Protein AF-A0A1I4MS71-F1 (afdb_monomer)

Mean predicted aligned error: 18.49 Å

Foldseek 3Di:
DVVVVVVVVVVCVVCVVVDCDPVNVVVVVVVVVVVVVVVVVVVCVVVVVVVVVVVVVVPPPPPPDPDDPDDDPPDDDDDDDDDDDDDDDDDD

Sequence (92 aa):
MDDRLIALEAHFNAILPTLATKADVEALRAEIHKWMLGTIVGMFIGFAGLMLAMQNMARQPAVAQPPAPGPAQQTRQLEAPPPSIIVNLPPK

Structure (mmCIF, N/CA/C/O backb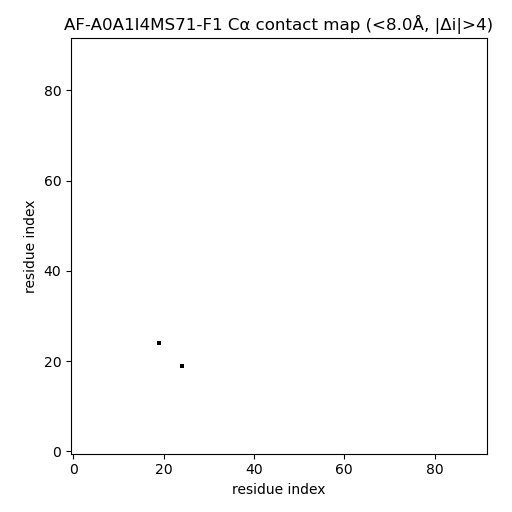one):
data_AF-A0A1I4MS71-F1
#
_entry.id   AF-A0A1I4MS71-F1
#
loop_
_atom_site.group_PDB
_atom_site.id
_atom_site.type_symbol
_atom_site.label_atom_id
_atom_site.label_alt_id
_atom_site.label_comp_id
_atom_site.label_asym_id
_atom_site.label_entity_id
_atom_site.label_seq_id
_atom_site.pdbx_PDB_ins_code
_atom_site.Cartn_x
_atom_site.Cartn_y
_atom_site.Cartn_z
_atom_site.occupancy
_atom_site.B_iso_or_equiv
_atom_site.auth_seq_id
_atom_site.auth_comp_id
_atom_site.auth_asym_id
_atom_site.auth_atom_id
_atom_site.pdbx_PDB_model_num
ATOM 1 N N . MET A 1 1 ? 33.963 9.710 -35.487 1.00 66.50 1 MET A N 1
ATOM 2 C CA . MET A 1 1 ? 32.757 10.240 -34.802 1.00 66.50 1 MET A CA 1
ATOM 3 C C . MET A 1 1 ? 31.916 9.103 -34.240 1.00 66.50 1 MET A C 1
ATOM 5 O O . MET A 1 1 ? 31.297 9.275 -33.198 1.00 66.50 1 MET A O 1
ATOM 9 N N . ASP A 1 2 ? 31.967 7.940 -34.878 1.00 87.25 2 ASP A N 1
ATOM 10 C CA . ASP A 1 2 ? 31.198 6.738 -34.549 1.00 87.25 2 ASP A CA 1
ATOM 11 C C . ASP A 1 2 ? 31.540 6.149 -33.174 1.00 87.25 2 ASP A C 1
ATOM 13 O O . ASP A 1 2 ? 30.634 5.815 -32.421 1.00 87.25 2 ASP A O 1
ATOM 17 N N . ASP A 1 3 ? 32.812 6.158 -32.762 1.00 88.62 3 ASP A N 1
ATOM 18 C CA . ASP A 1 3 ? 33.219 5.660 -31.433 1.00 88.62 3 ASP A CA 1
ATOM 19 C C . ASP A 1 3 ? 32.533 6.395 -30.274 1.00 88.62 3 ASP A C 1
ATOM 21 O O . ASP A 1 3 ? 32.195 5.803 -29.249 1.00 88.62 3 ASP A O 1
ATOM 25 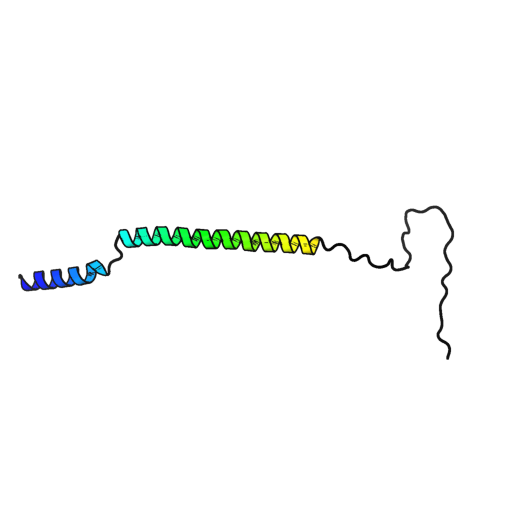N N . ARG A 1 4 ? 32.286 7.702 -30.437 1.00 87.25 4 ARG A N 1
ATOM 26 C CA . ARG A 1 4 ? 31.558 8.496 -29.439 1.00 87.25 4 ARG A CA 1
ATOM 27 C C . ARG A 1 4 ? 30.077 8.142 -29.394 1.00 87.25 4 ARG A C 1
ATOM 29 O O . ARG A 1 4 ? 29.499 8.174 -28.313 1.00 87.25 4 ARG A O 1
ATOM 36 N N . LEU A 1 5 ? 29.476 7.819 -30.538 1.00 91.88 5 LEU A N 1
ATOM 37 C CA . LEU A 1 5 ? 28.081 7.384 -30.610 1.00 91.88 5 LEU A CA 1
ATOM 38 C C . LEU A 1 5 ? 27.915 6.005 -29.969 1.00 91.88 5 LEU A C 1
ATOM 40 O O . LEU A 1 5 ? 27.025 5.832 -29.143 1.00 91.88 5 LEU A O 1
ATOM 44 N N . ILE A 1 6 ? 28.835 5.080 -30.248 1.00 92.69 6 ILE A N 1
ATOM 45 C CA . ILE A 1 6 ? 28.856 3.733 -29.661 1.00 92.69 6 ILE A CA 1
ATOM 46 C C . ILE A 1 6 ? 29.023 3.803 -28.138 1.00 92.69 6 ILE A C 1
ATOM 48 O O . ILE A 1 6 ? 28.295 3.144 -27.397 1.00 92.69 6 ILE A O 1
ATOM 52 N N . ALA A 1 7 ? 29.947 4.637 -27.649 1.00 90.00 7 ALA A N 1
ATOM 53 C CA . ALA A 1 7 ? 30.143 4.828 -26.213 1.00 90.00 7 ALA A CA 1
ATOM 54 C C . ALA A 1 7 ? 28.893 5.409 -25.529 1.00 90.00 7 ALA A C 1
ATOM 56 O O . ALA A 1 7 ? 28.554 5.020 -24.411 1.00 90.00 7 ALA A O 1
ATOM 57 N N . LEU A 1 8 ? 28.191 6.323 -26.204 1.00 89.94 8 LEU A N 1
ATOM 58 C CA . LEU A 1 8 ? 26.974 6.933 -25.679 1.00 89.94 8 LEU A CA 1
ATOM 59 C C . LEU A 1 8 ? 25.804 5.939 -25.665 1.00 89.94 8 LEU A C 1
ATOM 61 O O . LEU A 1 8 ? 25.087 5.863 -24.671 1.00 89.94 8 LEU A O 1
ATOM 65 N N . GLU A 1 9 ? 25.648 5.141 -26.719 1.00 88.75 9 GLU A N 1
ATOM 66 C CA . GLU A 1 9 ? 24.642 4.078 -26.812 1.00 88.75 9 GLU A CA 1
ATOM 67 C C . GLU A 1 9 ? 24.855 3.001 -25.739 1.00 88.75 9 GLU A C 1
ATOM 69 O O . GLU A 1 9 ? 23.909 2.610 -25.053 1.00 88.75 9 GLU A O 1
ATOM 74 N N . ALA A 1 10 ? 26.106 2.591 -25.507 1.00 89.38 10 ALA A N 1
ATOM 75 C CA . ALA A 1 10 ? 26.455 1.663 -24.434 1.00 89.38 10 ALA A CA 1
ATOM 76 C C . ALA A 1 10 ? 26.098 2.224 -23.047 1.00 89.38 10 ALA A C 1
ATOM 78 O O . ALA A 1 10 ? 25.536 1.516 -22.211 1.00 89.38 10 ALA A O 1
ATOM 79 N N . HIS A 1 11 ? 26.375 3.509 -22.813 1.00 85.81 11 HIS A N 1
ATOM 80 C CA . HIS A 1 11 ? 26.059 4.174 -21.551 1.00 85.81 11 HIS A CA 1
ATOM 81 C C . HIS A 1 11 ? 24.544 4.321 -21.333 1.00 85.81 11 HIS A C 1
ATOM 83 O O . HIS A 1 11 ? 24.049 4.070 -20.235 1.00 85.81 11 HIS A O 1
ATOM 89 N N . PHE A 1 12 ? 23.782 4.661 -22.377 1.00 88.12 12 PHE A N 1
ATOM 90 C CA . PHE A 1 12 ? 22.319 4.710 -22.301 1.00 88.12 12 PHE A CA 1
ATOM 91 C C . PHE A 1 12 ? 21.710 3.337 -22.020 1.00 88.12 12 PHE A C 1
ATOM 93 O O . PHE A 1 12 ? 20.881 3.220 -21.119 1.00 88.12 12 PHE A O 1
ATOM 100 N N . ASN A 1 13 ? 22.155 2.295 -22.725 1.00 84.44 13 ASN A N 1
ATOM 101 C CA . ASN A 1 13 ? 21.675 0.929 -22.508 1.00 84.44 13 ASN A CA 1
ATOM 102 C C . ASN A 1 13 ? 21.995 0.408 -21.100 1.00 84.44 13 ASN A C 1
ATOM 104 O O . ASN A 1 13 ? 21.214 -0.358 -20.542 1.00 84.44 13 ASN A O 1
ATOM 108 N N . ALA A 1 14 ? 23.100 0.857 -20.499 1.00 85.31 14 ALA A N 1
ATOM 109 C CA . ALA A 1 14 ? 23.437 0.527 -19.118 1.00 85.31 14 ALA A CA 1
ATOM 110 C C . ALA A 1 14 ? 22.535 1.238 -18.090 1.00 85.31 14 ALA A C 1
ATOM 112 O O . ALA A 1 14 ? 22.232 0.666 -17.046 1.00 85.31 14 ALA A O 1
ATOM 113 N N . ILE A 1 15 ? 22.094 2.471 -18.371 1.00 82.69 15 ILE A N 1
ATOM 114 C CA . ILE A 1 15 ? 21.331 3.298 -17.419 1.00 82.69 15 ILE A CA 1
ATOM 115 C C . ILE A 1 15 ? 19.823 3.069 -17.520 1.00 82.69 15 ILE A C 1
ATOM 117 O O . ILE A 1 15 ? 19.149 3.051 -16.492 1.00 82.69 15 ILE A O 1
ATOM 121 N N . LEU A 1 16 ? 19.281 2.863 -18.721 1.00 79.50 16 LEU A N 1
ATOM 122 C CA . LEU A 1 16 ? 17.845 2.660 -18.951 1.00 79.50 16 LEU A CA 1
ATOM 123 C C . LEU A 1 16 ? 17.163 1.646 -18.008 1.00 79.50 16 LEU A C 1
ATOM 125 O O . LEU A 1 16 ? 16.108 1.989 -17.481 1.00 79.50 16 LEU A O 1
ATOM 129 N N . PRO A 1 17 ? 17.729 0.456 -17.726 1.00 77.69 17 PRO A N 1
ATOM 130 C CA . PRO A 1 17 ? 17.116 -0.502 -16.799 1.00 77.69 17 PRO A CA 1
ATOM 131 C C . PRO A 1 17 ? 17.245 -0.118 -15.315 1.00 77.69 17 PRO A C 1
ATOM 133 O O . PRO A 1 17 ? 16.600 -0.731 -14.472 1.00 77.69 17 PRO A O 1
ATOM 136 N N . THR A 1 18 ? 18.081 0.868 -14.975 1.00 75.94 18 THR A N 1
ATOM 137 C CA . THR A 1 18 ? 18.253 1.367 -13.594 1.00 75.94 18 THR A CA 1
ATOM 138 C C . THR A 1 18 ? 17.341 2.547 -13.267 1.00 75.94 18 THR A C 1
ATOM 140 O 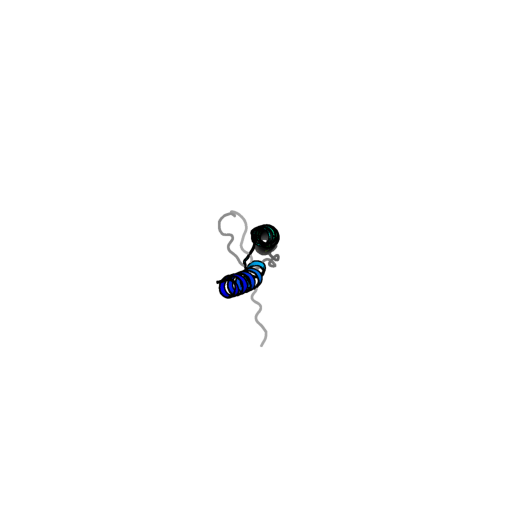O . THR A 1 18 ? 17.169 2.902 -12.101 1.00 75.94 18 THR A O 1
ATOM 143 N N . LEU A 1 19 ? 16.757 3.171 -14.291 1.00 77.38 19 LEU A N 1
ATOM 144 C CA . LEU A 1 19 ? 15.799 4.250 -14.120 1.00 77.38 19 LEU A CA 1
ATOM 145 C C . LEU A 1 19 ? 14.453 3.650 -13.728 1.00 77.38 19 LEU A C 1
ATOM 147 O O . LEU A 1 19 ? 13.957 2.756 -14.407 1.00 77.38 19 LEU A O 1
ATOM 151 N N . ALA A 1 20 ? 13.845 4.185 -12.667 1.00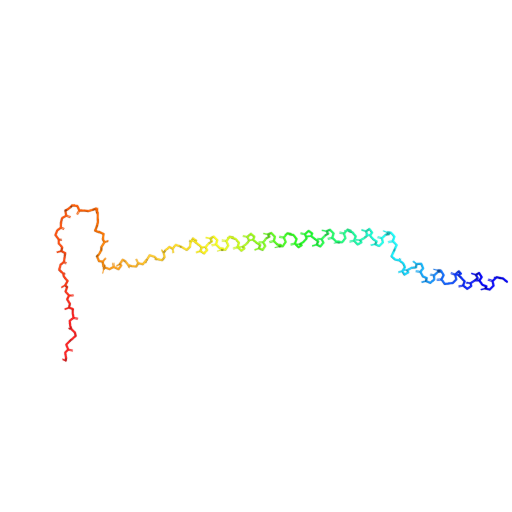 68.25 20 ALA A N 1
ATOM 152 C CA . ALA A 1 20 ? 12.477 3.843 -12.305 1.00 68.25 20 ALA A CA 1
ATOM 153 C C . ALA A 1 20 ? 11.564 4.148 -13.498 1.00 68.25 20 ALA A C 1
ATOM 155 O O . ALA A 1 20 ? 11.341 5.308 -13.866 1.00 68.25 20 ALA A O 1
ATOM 156 N N . THR A 1 21 ? 11.074 3.093 -14.137 1.00 77.44 21 THR A N 1
ATOM 157 C CA . THR A 1 21 ? 10.180 3.221 -15.276 1.00 77.44 21 THR A CA 1
ATOM 158 C C . THR A 1 21 ? 8.792 3.602 -14.773 1.00 77.44 21 THR A C 1
ATOM 160 O O . THR A 1 21 ? 8.443 3.420 -13.604 1.00 77.44 21 THR A O 1
ATOM 163 N N . LYS A 1 22 ? 7.941 4.128 -15.660 1.00 64.62 22 LYS A N 1
ATOM 164 C CA . LYS A 1 22 ? 6.542 4.411 -15.299 1.00 64.62 22 LYS A CA 1
ATOM 165 C C . LYS A 1 22 ? 5.815 3.165 -14.768 1.00 64.62 22 LYS A C 1
ATOM 167 O O . LYS A 1 22 ? 4.937 3.310 -13.924 1.00 64.62 22 LYS A O 1
ATOM 172 N N . ALA A 1 23 ? 6.213 1.974 -15.222 1.00 70.62 23 ALA A N 1
ATOM 173 C CA . ALA A 1 23 ? 5.673 0.706 -14.748 1.00 70.62 23 ALA A CA 1
ATOM 174 C C . ALA A 1 23 ? 6.042 0.429 -13.279 1.00 70.62 23 ALA A C 1
ATOM 176 O O . ALA A 1 23 ? 5.183 0.001 -12.511 1.00 70.62 23 ALA A O 1
ATOM 177 N N . ASP A 1 24 ? 7.269 0.752 -12.859 1.00 76.19 24 ASP A N 1
ATOM 178 C CA . ASP A 1 24 ? 7.711 0.563 -11.470 1.00 76.19 24 ASP A CA 1
ATOM 179 C C . ASP A 1 24 ? 6.946 1.478 -10.506 1.00 76.19 24 ASP A C 1
ATOM 181 O O . ASP A 1 24 ? 6.564 1.068 -9.411 1.00 76.19 24 ASP A O 1
ATOM 185 N N . VAL A 1 25 ? 6.652 2.713 -10.929 1.00 77.44 25 VAL A N 1
ATOM 186 C CA . VAL A 1 25 ? 5.852 3.666 -10.140 1.00 77.44 25 VAL A CA 1
ATOM 187 C C . VAL A 1 25 ? 4.401 3.199 -10.001 1.00 77.44 25 VAL A C 1
ATOM 189 O O . VAL A 1 25 ? 3.797 3.352 -8.938 1.00 77.44 25 VAL A O 1
ATOM 192 N N . GLU A 1 26 ? 3.827 2.624 -11.057 1.00 75.94 26 GLU A N 1
ATOM 193 C CA . GLU A 1 26 ? 2.465 2.090 -11.025 1.00 75.94 26 GLU A CA 1
ATOM 194 C C . GLU A 1 26 ? 2.361 0.848 -10.128 1.00 75.94 26 GLU A C 1
ATOM 196 O O . GLU A 1 26 ? 1.454 0.770 -9.290 1.00 75.94 26 GLU A O 1
ATOM 201 N N . ALA A 1 27 ? 3.332 -0.066 -10.224 1.00 77.25 27 ALA A N 1
ATOM 202 C CA . ALA A 1 27 ? 3.444 -1.218 -9.332 1.00 77.25 27 ALA A CA 1
ATOM 203 C C . ALA A 1 27 ? 3.597 -0.779 -7.866 1.00 77.25 27 ALA A C 1
ATOM 205 O O . ALA A 1 27 ? 2.856 -1.245 -6.995 1.00 77.25 27 ALA A O 1
ATOM 206 N N . LEU A 1 28 ? 4.473 0.198 -7.604 1.00 85.19 28 LEU A N 1
ATOM 207 C CA . LEU A 1 28 ? 4.671 0.770 -6.273 1.00 85.19 28 LEU A CA 1
ATOM 208 C C . LEU A 1 28 ? 3.386 1.408 -5.733 1.00 85.19 2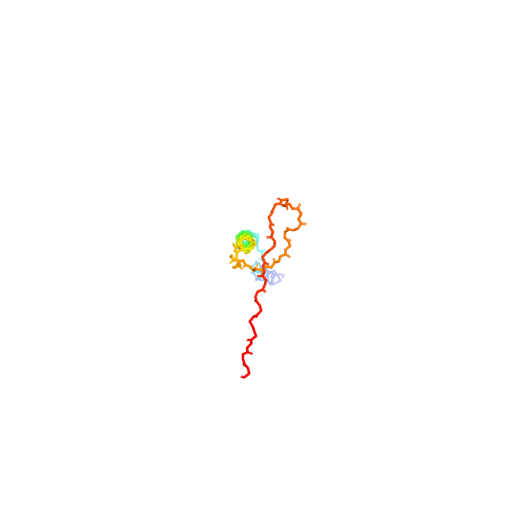8 LEU A C 1
ATOM 210 O O . LEU A 1 28 ? 3.039 1.225 -4.566 1.00 85.19 28 LEU A O 1
ATOM 214 N N . ARG A 1 29 ? 2.635 2.132 -6.574 1.00 82.12 29 ARG A N 1
ATOM 215 C CA . ARG A 1 29 ? 1.358 2.736 -6.172 1.00 82.12 29 ARG A CA 1
ATOM 216 C C . ARG A 1 29 ? 0.367 1.669 -5.719 1.00 82.12 29 ARG A C 1
ATOM 218 O O . ARG A 1 29 ? -0.277 1.858 -4.686 1.00 82.12 29 ARG A O 1
ATOM 225 N N . ALA A 1 30 ? 0.229 0.576 -6.465 1.00 80.75 30 ALA A N 1
ATOM 226 C CA . ALA A 1 30 ? -0.672 -0.515 -6.099 1.00 80.75 30 ALA A CA 1
ATOM 227 C C . ALA A 1 30 ? -0.261 -1.172 -4.770 1.00 80.75 30 ALA A C 1
ATOM 229 O O . ALA A 1 30 ? -1.108 -1.431 -3.910 1.00 80.75 30 ALA A O 1
ATOM 230 N N . GLU A 1 31 ? 1.039 -1.374 -4.566 1.00 87.56 31 GLU A N 1
ATOM 231 C CA . GLU A 1 31 ? 1.574 -1.961 -3.341 1.00 87.56 31 GLU A CA 1
ATOM 232 C C . GLU A 1 31 ? 1.358 -1.059 -2.115 1.00 87.56 31 GLU A C 1
ATOM 234 O O . GLU A 1 31 ? 0.887 -1.532 -1.076 1.00 87.56 31 GLU A O 1
ATOM 239 N N . ILE A 1 32 ? 1.582 0.252 -2.249 1.00 89.81 32 ILE A N 1
ATOM 240 C CA . ILE A 1 32 ? 1.331 1.226 -1.174 1.00 89.81 32 ILE A CA 1
ATOM 241 C C . ILE A 1 32 ? -0.133 1.187 -0.728 1.00 89.81 32 ILE A C 1
ATOM 243 O O . ILE A 1 32 ? -0.401 1.180 0.473 1.00 89.81 32 ILE A O 1
ATOM 247 N N . HIS A 1 33 ? -1.089 1.119 -1.661 1.00 89.38 33 HIS A N 1
ATOM 248 C CA . HIS A 1 33 ? -2.512 1.063 -1.301 1.00 89.38 33 HIS A CA 1
ATOM 249 C C . HIS A 1 33 ? -2.846 -0.190 -0.487 1.00 89.38 33 HIS A C 1
ATOM 251 O O . HIS A 1 33 ? -3.597 -0.110 0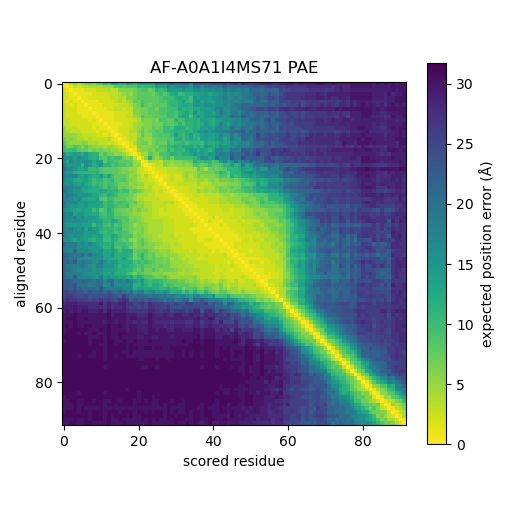.486 1.00 89.38 33 HIS A O 1
ATOM 257 N N . LYS A 1 34 ? -2.264 -1.338 -0.849 1.00 91.56 34 LYS A N 1
ATOM 258 C CA . LYS A 1 34 ? -2.472 -2.600 -0.131 1.00 91.56 34 LYS A CA 1
ATOM 259 C C . LYS A 1 34 ? -1.915 -2.539 1.292 1.00 91.56 34 LYS A C 1
ATOM 261 O O . LYS A 1 34 ? -2.615 -2.912 2.234 1.00 91.56 34 LYS A O 1
ATOM 266 N N . TRP A 1 35 ? -0.691 -2.039 1.459 1.00 92.12 35 TRP A N 1
ATOM 267 C CA . TRP A 1 35 ? -0.071 -1.901 2.780 1.00 92.12 35 TRP A CA 1
ATOM 268 C C . TRP A 1 35 ? -0.781 -0.866 3.652 1.00 92.12 35 TRP A C 1
ATOM 270 O O . TRP A 1 35 ? -1.042 -1.130 4.825 1.00 92.12 35 TRP A O 1
ATOM 280 N N . MET A 1 36 ? -1.169 0.270 3.073 1.00 95.44 36 MET A N 1
ATOM 281 C CA . MET A 1 36 ? -1.921 1.315 3.766 1.00 95.44 36 MET A CA 1
ATOM 282 C C . MET A 1 36 ? -3.288 0.812 4.241 1.00 95.44 36 MET A C 1
ATOM 284 O O . MET A 1 36 ? -3.690 1.092 5.366 1.00 95.44 36 MET A O 1
ATOM 288 N N . LEU A 1 37 ? -4.000 0.026 3.427 1.00 94.88 37 LEU A N 1
ATOM 289 C CA . LEU A 1 37 ? -5.266 -0.571 3.855 1.00 94.88 37 LEU A CA 1
ATOM 290 C C . LEU A 1 37 ? -5.061 -1.522 5.043 1.00 94.88 37 LEU A C 1
ATOM 292 O O . LEU A 1 37 ? -5.840 -1.489 5.994 1.00 94.88 37 LEU A O 1
ATOM 296 N N . GLY A 1 38 ? -3.994 -2.325 5.021 1.00 96.50 38 GLY A N 1
ATOM 297 C CA . GLY A 1 38 ? -3.641 -3.216 6.126 1.00 96.50 38 GLY A CA 1
ATOM 298 C C . GLY A 1 38 ? -3.378 -2.471 7.437 1.00 96.50 38 GLY A C 1
ATOM 299 O O . GLY A 1 38 ? -3.912 -2.860 8.477 1.00 96.50 38 GLY A O 1
ATOM 300 N N . THR A 1 39 ? -2.613 -1.374 7.399 1.00 95.50 39 THR A N 1
ATOM 301 C CA . THR A 1 39 ? -2.326 -0.574 8.604 1.00 95.50 39 THR A CA 1
ATOM 302 C C . THR A 1 39 ? -3.562 0.146 9.123 1.00 95.50 39 THR A C 1
ATOM 304 O O . THR A 1 39 ? -3.785 0.166 10.332 1.00 95.50 39 THR A O 1
ATOM 307 N N . ILE A 1 40 ? -4.405 0.671 8.230 1.00 96.31 40 ILE A N 1
ATOM 308 C CA . ILE A 1 40 ? -5.676 1.303 8.596 1.00 96.31 40 ILE A CA 1
ATOM 309 C C . ILE A 1 40 ? -6.584 0.288 9.296 1.00 96.31 40 ILE A C 1
ATOM 311 O O . ILE A 1 40 ? -7.046 0.543 10.406 1.00 96.31 40 ILE A O 1
ATOM 315 N N . VAL A 1 41 ? -6.800 -0.884 8.695 1.00 96.19 41 VAL A N 1
ATOM 316 C CA . VAL A 1 41 ? -7.646 -1.934 9.283 1.00 96.19 41 VAL A CA 1
ATOM 317 C C . VAL A 1 41 ? -7.081 -2.408 10.622 1.00 96.19 41 VAL A C 1
ATOM 319 O O . VAL A 1 41 ? -7.822 -2.487 11.600 1.00 96.19 41 VAL A O 1
ATOM 322 N N . GLY A 1 42 ? -5.772 -2.661 10.704 1.00 96.56 42 GLY A N 1
ATOM 323 C CA . GLY A 1 42 ? -5.114 -3.046 11.953 1.00 96.56 42 GLY A CA 1
ATOM 324 C C . GLY A 1 42 ? -5.264 -1.991 13.050 1.00 96.56 42 GLY A C 1
ATOM 325 O O . GLY A 1 42 ? -5.567 -2.335 14.190 1.00 96.56 42 GLY A O 1
ATOM 326 N N . MET A 1 43 ? -5.134 -0.707 12.707 1.00 96.00 43 MET A N 1
ATOM 327 C CA . MET A 1 43 ? -5.326 0.401 13.643 1.00 96.00 43 MET A CA 1
ATOM 328 C C . MET A 1 43 ? -6.769 0.476 14.141 1.00 96.00 43 MET A C 1
ATOM 330 O O . MET A 1 43 ? -6.985 0.609 15.342 1.00 96.00 43 MET A O 1
ATOM 334 N N . PHE A 1 44 ? -7.758 0.337 13.254 1.00 94.88 44 PHE A N 1
ATOM 335 C CA . PHE A 1 44 ? -9.167 0.354 13.650 1.00 94.88 44 PHE A CA 1
ATOM 336 C C . PHE A 1 44 ? -9.553 -0.866 14.489 1.00 94.88 44 PHE A C 1
ATOM 338 O O . PHE A 1 44 ? -10.260 -0.702 15.478 1.00 94.88 44 PHE A O 1
ATOM 345 N N . ILE A 1 45 ? -9.061 -2.066 14.166 1.00 96.44 45 ILE A N 1
ATOM 346 C CA . ILE A 1 45 ? -9.300 -3.269 14.979 1.00 96.44 45 ILE A CA 1
ATOM 347 C C . ILE A 1 45 ? -8.599 -3.150 16.335 1.00 96.44 45 ILE A C 1
ATOM 349 O O . ILE A 1 45 ? -9.217 -3.414 17.365 1.00 96.44 45 ILE A O 1
ATOM 353 N N . GLY A 1 46 ? -7.336 -2.720 16.357 1.00 94.50 46 GLY A N 1
ATOM 354 C CA . GLY A 1 46 ? -6.576 -2.522 17.592 1.00 94.50 46 GLY A CA 1
ATOM 355 C C . GLY A 1 46 ? -7.210 -1.465 18.495 1.00 94.50 46 GLY A C 1
ATOM 356 O O . GLY A 1 46 ? -7.381 -1.693 19.692 1.00 94.50 46 GLY A O 1
ATOM 357 N N . PHE A 1 47 ? -7.636 -0.340 17.919 1.00 93.44 47 PHE A N 1
ATOM 358 C CA . PHE A 1 47 ? -8.305 0.731 18.651 1.00 93.44 47 PHE A CA 1
ATOM 359 C C . PHE A 1 47 ? -9.711 0.332 19.116 1.00 93.44 47 PHE A C 1
ATOM 361 O O . PHE A 1 47 ? -10.055 0.572 20.270 1.00 93.44 47 PHE A O 1
ATOM 368 N N . ALA A 1 48 ? -10.509 -0.331 18.271 1.00 93.31 48 ALA A N 1
ATOM 369 C CA . ALA A 1 48 ? -11.822 -0.844 18.662 1.00 93.31 48 ALA A CA 1
ATOM 370 C C . ALA A 1 48 ? -11.706 -1.896 19.775 1.00 93.31 48 ALA A C 1
ATOM 372 O O . ALA A 1 48 ? -12.450 -1.841 20.751 1.00 93.31 48 ALA A O 1
ATOM 373 N N . GLY A 1 49 ? -10.736 -2.810 19.677 1.00 94.31 49 GLY A N 1
ATOM 374 C CA . GLY A 1 49 ? -10.443 -3.794 20.719 1.00 94.31 49 GLY A CA 1
ATOM 375 C C . GLY A 1 49 ? -10.042 -3.139 22.041 1.00 94.31 49 GLY A C 1
ATOM 376 O O . GLY A 1 49 ? -10.584 -3.492 23.088 1.00 94.31 49 GLY A O 1
ATOM 377 N N . LEU A 1 50 ? -9.162 -2.133 22.000 1.00 92.06 50 LEU A N 1
ATOM 378 C CA . LEU A 1 50 ? -8.776 -1.361 23.183 1.00 92.06 50 LEU A CA 1
ATOM 379 C C . LEU A 1 50 ? -9.971 -0.614 23.792 1.00 92.06 50 LEU A C 1
ATOM 381 O O . LEU A 1 50 ? -10.157 -0.628 25.007 1.00 92.06 50 LEU A O 1
ATOM 385 N N . MET A 1 51 ? -10.808 0.009 22.962 1.00 91.19 51 MET A N 1
ATOM 386 C CA . MET A 1 51 ? -11.998 0.730 23.412 1.00 91.19 51 MET A CA 1
ATOM 387 C C . MET A 1 51 ? -13.017 -0.206 24.076 1.00 91.19 51 MET A C 1
ATOM 389 O O . MET A 1 51 ? -13.547 0.124 25.137 1.00 91.19 51 MET A O 1
ATOM 393 N N . LEU A 1 52 ? -13.252 -1.393 23.510 1.00 92.88 52 LEU A N 1
ATOM 394 C CA . LEU A 1 52 ? -14.114 -2.416 24.112 1.00 92.88 52 LEU A CA 1
ATOM 395 C C . LEU A 1 52 ? -13.529 -2.961 25.421 1.00 92.88 52 LEU A C 1
ATOM 397 O O . LEU A 1 52 ? -14.264 -3.138 26.392 1.00 92.88 52 LEU A O 1
ATOM 401 N N . ALA A 1 53 ? -12.212 -3.174 25.487 1.00 90.50 53 ALA A N 1
ATOM 402 C CA . ALA A 1 53 ? -11.539 -3.577 26.720 1.00 90.50 53 ALA A CA 1
ATOM 403 C C . ALA A 1 53 ? -11.689 -2.512 27.821 1.00 90.50 53 ALA A C 1
ATOM 405 O O . ALA A 1 53 ? -12.026 -2.852 28.955 1.00 90.50 53 ALA A O 1
ATOM 406 N N . MET A 1 54 ? -11.533 -1.227 27.481 1.00 89.50 54 MET A N 1
ATOM 407 C CA . MET A 1 54 ? -11.776 -0.117 28.411 1.00 89.50 54 MET A CA 1
ATOM 408 C C . MET A 1 54 ? -13.234 -0.068 28.878 1.00 89.50 54 MET A C 1
ATOM 410 O O . MET A 1 54 ? -13.483 0.126 30.066 1.00 89.50 54 MET A O 1
ATOM 414 N N . GLN A 1 55 ? -14.205 -0.296 27.987 1.00 86.31 55 GLN A N 1
ATOM 415 C CA . GLN A 1 55 ? -15.615 -0.392 28.378 1.00 86.31 55 GLN A CA 1
ATOM 416 C C . GLN A 1 55 ? -15.864 -1.571 29.318 1.00 86.31 55 GLN A C 1
ATOM 418 O O . GLN A 1 55 ? -16.602 -1.423 30.286 1.00 86.31 55 GLN A O 1
ATOM 423 N N . ASN A 1 56 ? -15.236 -2.721 29.082 1.00 84.62 56 ASN A N 1
ATOM 424 C CA . ASN A 1 56 ? -15.357 -3.876 29.967 1.00 84.62 56 ASN A CA 1
ATOM 425 C C . ASN A 1 56 ? -14.741 -3.611 31.354 1.00 84.6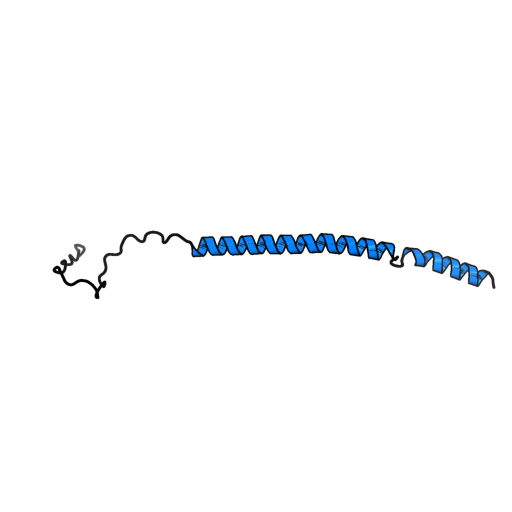2 56 ASN A C 1
ATOM 427 O O . ASN A 1 56 ? -15.315 -4.001 32.365 1.00 84.62 56 ASN A O 1
ATOM 431 N N . MET A 1 57 ? -13.615 -2.892 31.420 1.00 79.06 57 MET A N 1
ATOM 432 C CA . MET A 1 57 ? -12.986 -2.483 32.685 1.00 79.06 57 MET A CA 1
ATOM 433 C C . MET A 1 57 ? -13.809 -1.432 33.439 1.00 79.06 57 MET A C 1
ATOM 435 O O . MET A 1 57 ? -13.997 -1.549 34.645 1.00 79.06 57 MET A O 1
ATOM 439 N N . ALA A 1 58 ? -14.348 -0.430 32.741 1.00 76.81 58 ALA A N 1
ATOM 440 C CA . ALA A 1 58 ? -15.238 0.566 33.341 1.00 76.81 58 ALA A CA 1
ATOM 441 C C . ALA A 1 58 ? -16.568 -0.051 33.808 1.00 76.81 58 ALA A C 1
ATOM 443 O O . ALA A 1 58 ? -17.205 0.457 34.727 1.00 76.81 58 ALA A O 1
ATOM 444 N N . ARG A 1 59 ? -16.978 -1.162 33.187 1.00 73.62 59 ARG A N 1
ATOM 445 C CA . ARG A 1 59 ? -18.135 -1.974 33.575 1.00 73.62 59 ARG A CA 1
ATOM 446 C C . ARG A 1 59 ? -17.761 -3.133 34.494 1.00 73.62 59 ARG A C 1
ATOM 448 O O . ARG A 1 59 ? -18.508 -4.112 34.524 1.00 73.62 59 ARG A O 1
ATOM 455 N N . GLN A 1 60 ? -16.658 -3.043 35.249 1.00 64.25 60 GLN A N 1
ATOM 456 C CA . GLN A 1 60 ? -16.452 -3.959 36.369 1.00 64.25 60 GLN A CA 1
ATOM 457 C C . GLN A 1 60 ? -17.754 -3.996 37.184 1.00 64.25 60 GLN A C 1
ATOM 459 O O . GLN A 1 60 ? -18.195 -2.942 37.657 1.00 64.25 60 GLN A O 1
ATOM 464 N N . PRO A 1 61 ? -18.416 -5.164 37.322 1.00 63.16 61 PRO A N 1
ATOM 465 C CA . PRO A 1 61 ? -19.486 -5.271 38.290 1.00 63.16 61 PRO A CA 1
ATOM 466 C C . PRO A 1 61 ? -18.825 -4.927 39.614 1.00 63.16 61 PRO A C 1
ATOM 468 O O . PRO A 1 61 ? -17.780 -5.501 39.933 1.00 63.16 61 PRO A O 1
ATOM 471 N N . ALA A 1 62 ? -19.374 -3.939 40.324 1.00 63.03 62 ALA A N 1
ATOM 472 C CA . ALA A 1 62 ? -18.965 -3.668 41.686 1.00 63.03 62 ALA A CA 1
ATOM 473 C C . ALA A 1 62 ? -18.927 -5.030 42.378 1.00 63.03 62 ALA A C 1
ATOM 475 O O . ALA A 1 62 ? -19.969 -5.673 42.521 1.00 63.03 62 ALA A O 1
ATOM 476 N N . VAL A 1 63 ? -17.722 -5.523 42.687 1.00 58.88 63 VAL A N 1
ATOM 477 C CA . VAL A 1 63 ? -17.564 -6.660 43.586 1.00 58.88 63 VAL A CA 1
ATOM 478 C C . VAL A 1 63 ? -18.410 -6.267 44.771 1.00 58.88 63 VAL A C 1
ATOM 480 O O . VAL A 1 63 ? -18.153 -5.215 45.354 1.00 58.88 63 VAL A O 1
ATOM 483 N N . ALA A 1 64 ? -19.495 -7.012 44.996 1.00 60.94 64 ALA A N 1
ATOM 484 C CA . ALA A 1 64 ? -20.433 -6.721 46.055 1.00 60.94 64 ALA A CA 1
ATOM 485 C C . ALA A 1 64 ? -19.602 -6.699 47.331 1.00 60.94 64 ALA A C 1
ATOM 487 O O . ALA A 1 64 ? -19.215 -7.748 47.844 1.00 60.94 64 ALA A O 1
ATOM 488 N N . GLN A 1 65 ? -19.225 -5.495 47.765 1.00 51.75 65 GLN A N 1
ATOM 489 C CA . GLN A 1 65 ? -18.571 -5.300 49.036 1.00 51.75 65 GLN A CA 1
ATOM 490 C C . GLN A 1 65 ? -19.575 -5.861 50.034 1.00 51.75 65 GLN A C 1
ATOM 492 O O . GLN A 1 65 ? -20.723 -5.400 50.040 1.00 51.75 65 GLN A O 1
ATOM 497 N N . PRO A 1 66 ? -19.201 -6.887 50.821 1.00 58.25 66 PRO A N 1
ATOM 498 C CA . PRO A 1 66 ? -20.022 -7.296 51.943 1.00 58.25 66 PRO A CA 1
ATOM 499 C C . PRO A 1 66 ? -20.353 -6.019 52.717 1.00 58.25 66 PRO A C 1
ATOM 501 O O . PRO A 1 66 ? -19.431 -5.231 52.956 1.00 58.25 66 PRO A O 1
ATOM 504 N N . PRO A 1 67 ? -21.637 -5.745 53.005 1.00 51.66 67 PRO A N 1
ATOM 505 C CA . PRO A 1 67 ? 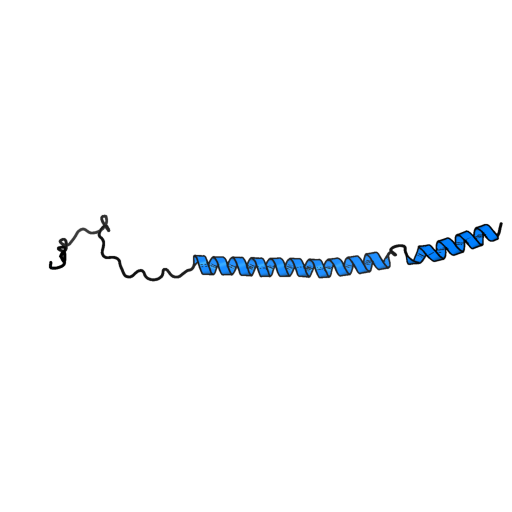-22.044 -4.466 53.560 1.00 51.66 67 PRO A CA 1
ATOM 506 C C . PRO A 1 67 ? -21.226 -4.205 54.822 1.00 51.66 67 PRO A C 1
ATOM 508 O O . PRO A 1 67 ? -21.322 -4.944 55.801 1.00 51.66 67 PRO A O 1
ATOM 511 N N . ALA A 1 68 ? -20.371 -3.184 54.767 1.00 58.00 68 ALA A N 1
ATOM 512 C CA . ALA A 1 68 ? -19.644 -2.721 55.929 1.00 58.00 68 ALA A CA 1
ATOM 513 C C . ALA A 1 68 ? -20.684 -2.162 56.914 1.00 58.00 68 ALA A C 1
ATOM 515 O O . ALA A 1 68 ? -21.450 -1.269 56.540 1.00 58.00 68 ALA A O 1
ATOM 516 N N . PRO A 1 69 ? -2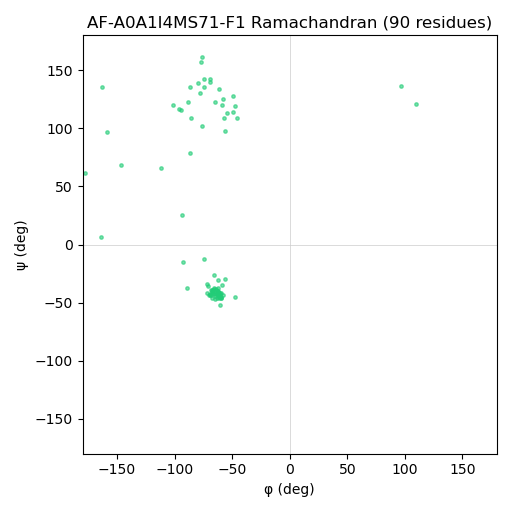0.757 -2.665 58.155 1.00 52.69 69 PRO A N 1
ATOM 517 C CA . PRO A 1 69 ? -21.649 -2.097 59.145 1.00 52.69 69 PRO A CA 1
ATOM 518 C C . PRO A 1 69 ? -21.020 -0.794 59.651 1.00 52.69 69 PRO A C 1
ATOM 520 O O . PRO A 1 69 ? -20.079 -0.819 60.441 1.00 52.69 69 PRO A O 1
ATOM 523 N N . GLY A 1 70 ? -21.511 0.350 59.169 1.00 50.41 70 GLY A N 1
ATOM 524 C CA . GLY A 1 70 ? -21.069 1.668 59.629 1.00 50.41 70 GLY A CA 1
ATOM 525 C C . GLY A 1 70 ? -22.045 2.792 59.247 1.00 50.41 70 GLY A C 1
ATOM 526 O O . GLY A 1 70 ? -22.538 2.791 58.120 1.00 50.41 70 GLY A O 1
ATOM 527 N N . PRO A 1 71 ? -22.375 3.734 60.154 1.00 48.97 71 PRO A N 1
ATOM 528 C CA . PRO A 1 71 ? -23.635 4.470 60.120 1.00 48.97 71 PRO A CA 1
ATOM 529 C C . PRO A 1 71 ? -23.478 5.883 59.542 1.00 48.97 71 PRO A C 1
ATOM 531 O O . PRO A 1 71 ? -22.766 6.693 60.121 1.00 48.97 71 PRO A O 1
ATOM 534 N N . ALA A 1 72 ? -24.177 6.188 58.440 1.00 44.34 72 ALA A N 1
ATOM 535 C CA . ALA A 1 72 ? -24.631 7.543 58.078 1.00 44.34 72 ALA A CA 1
ATOM 536 C C . ALA A 1 72 ? -25.461 7.538 56.774 1.00 44.34 72 ALA A C 1
ATOM 538 O O . ALA A 1 72 ? -25.120 8.199 55.796 1.00 44.34 72 ALA A O 1
ATOM 539 N N . GLN A 1 73 ? -26.601 6.838 56.753 1.00 47.38 73 GLN A N 1
ATOM 540 C CA . GLN A 1 73 ? -27.749 7.320 55.974 1.00 47.38 73 GLN A CA 1
ATOM 541 C C . GLN A 1 73 ? -28.542 8.270 56.867 1.00 47.38 73 GLN A C 1
ATOM 543 O O . GLN A 1 73 ? -29.542 7.907 57.474 1.00 47.38 73 GLN A O 1
ATOM 548 N N . GLN A 1 74 ? -28.050 9.499 56.994 1.00 53.06 74 GLN A N 1
ATOM 549 C CA . GLN A 1 74 ? -28.654 10.521 57.841 1.00 53.06 74 GLN A CA 1
ATOM 550 C C . GLN A 1 74 ? -29.235 11.628 56.962 1.00 53.06 74 GLN A C 1
ATOM 552 O O . GLN A 1 74 ? -28.723 12.741 56.944 1.00 53.06 74 GLN A O 1
ATOM 557 N N . THR A 1 75 ? -30.274 11.310 56.172 1.00 47.50 75 THR A N 1
ATOM 558 C CA . THR A 1 75 ? -31.238 12.333 55.685 1.00 47.50 75 THR A CA 1
ATOM 559 C C . THR A 1 75 ? -32.577 11.834 55.111 1.00 47.50 75 THR A C 1
ATOM 561 O O . THR A 1 75 ? -33.360 12.660 54.651 1.00 47.50 75 THR A O 1
ATOM 564 N N . ARG A 1 76 ? -32.938 10.542 55.167 1.00 46.22 76 ARG A N 1
ATOM 565 C CA . ARG A 1 76 ? -34.327 10.113 54.878 1.00 46.22 76 ARG A CA 1
ATOM 566 C C . ARG A 1 76 ? -34.768 8.913 55.712 1.00 46.22 76 ARG A C 1
ATOM 568 O O . ARG A 1 76 ? -34.993 7.842 55.169 1.00 46.22 76 ARG A O 1
ATOM 575 N N . GLN A 1 77 ? -34.929 9.088 57.016 1.00 40.91 77 GLN A N 1
ATOM 576 C CA . GLN A 1 77 ? -35.792 8.189 57.781 1.00 40.91 77 GLN A CA 1
ATOM 577 C C . GLN A 1 77 ? -36.227 8.891 59.068 1.00 40.91 77 GLN A C 1
ATOM 579 O O . GLN A 1 77 ? -35.495 8.944 60.050 1.00 40.91 77 GLN A O 1
ATOM 584 N N . LEU A 1 78 ? -37.419 9.491 59.043 1.00 53.31 78 LEU A N 1
ATOM 585 C CA . LEU A 1 78 ? -38.253 9.439 60.238 1.00 53.31 78 LEU A CA 1
ATOM 586 C C . LEU A 1 78 ? -38.527 7.944 60.480 1.00 53.31 78 LEU A C 1
ATOM 588 O O . LEU A 1 78 ? -38.875 7.257 59.522 1.00 53.31 78 LEU A O 1
ATOM 592 N N . GLU A 1 79 ? -38.373 7.498 61.729 1.00 54.12 79 GLU A N 1
ATOM 593 C CA . GLU A 1 79 ? -38.777 6.198 62.304 1.00 54.12 79 GLU A CA 1
ATOM 594 C C . GLU A 1 79 ? -37.649 5.195 62.666 1.00 54.12 79 GLU A C 1
ATOM 596 O O . GLU A 1 79 ? -36.915 4.712 61.808 1.00 54.12 79 GLU A O 1
ATOM 601 N N . ALA A 1 80 ? -37.641 4.840 63.966 1.00 51.56 80 ALA A N 1
ATOM 602 C CA . ALA A 1 80 ? -37.033 3.695 64.675 1.00 51.56 80 ALA A CA 1
ATOM 603 C C . ALA A 1 80 ? -35.639 3.847 65.372 1.00 51.56 80 ALA A C 1
ATOM 605 O O . ALA A 1 80 ? -34.723 4.457 64.827 1.00 51.56 80 ALA A O 1
ATOM 606 N N . PRO A 1 81 ? -35.487 3.313 66.616 1.00 53.75 81 PRO A N 1
ATOM 607 C CA . PRO A 1 81 ? -34.420 3.640 67.584 1.00 53.75 81 PRO A CA 1
ATOM 608 C C . PRO A 1 81 ? -33.046 2.991 67.285 1.00 53.75 81 PRO A C 1
ATOM 610 O O . PRO A 1 81 ? -32.987 1.960 66.616 1.00 53.75 81 PRO A O 1
ATOM 613 N N . PRO A 1 82 ? -31.929 3.557 67.797 1.00 62.50 82 PRO A N 1
ATOM 614 C CA . PRO A 1 82 ? -30.570 3.152 67.417 1.00 62.50 82 PRO A CA 1
ATOM 615 C C . PRO A 1 82 ? -30.125 1.801 68.025 1.00 62.50 82 PRO A C 1
ATOM 617 O O . PRO A 1 82 ? -30.406 1.545 69.198 1.00 62.50 82 PRO A O 1
ATOM 620 N N . PRO A 1 83 ? -29.375 0.951 67.286 1.00 58.78 83 PRO A N 1
ATOM 621 C CA . PRO A 1 83 ? -28.820 -0.299 67.813 1.00 58.78 83 PRO A CA 1
ATOM 622 C C . PRO A 1 83 ? -27.539 -0.085 68.646 1.00 58.78 83 PRO A C 1
ATOM 624 O O . PRO A 1 83 ? -26.655 0.692 68.287 1.00 58.78 83 PRO A O 1
ATOM 627 N N . SER A 1 84 ? -27.434 -0.814 69.760 1.00 60.25 84 SER A N 1
ATOM 628 C CA . SER A 1 84 ? -26.317 -0.812 70.716 1.00 60.25 84 SER A CA 1
ATOM 629 C C . SER A 1 84 ? -25.063 -1.539 70.200 1.00 60.25 84 SER A C 1
ATOM 631 O O . SER A 1 84 ? -25.156 -2.656 69.694 1.00 60.25 84 SER A O 1
ATOM 633 N N . ILE A 1 85 ? -23.885 -0.934 70.396 1.00 61.81 85 ILE A N 1
ATOM 634 C CA . ILE A 1 85 ? -22.560 -1.442 69.990 1.00 61.81 85 ILE A CA 1
ATOM 635 C C . ILE A 1 85 ? -21.971 -2.336 71.098 1.00 61.81 85 ILE A C 1
ATOM 637 O O . ILE A 1 85 ? -21.787 -1.876 72.223 1.00 61.81 85 ILE A O 1
ATOM 641 N N . ILE A 1 86 ? -21.634 -3.594 70.785 1.00 60.81 86 ILE A N 1
ATOM 642 C CA . ILE A 1 86 ? -20.910 -4.517 71.682 1.00 60.81 86 ILE A CA 1
ATOM 643 C C . ILE A 1 86 ? -19.414 -4.471 71.330 1.00 60.81 86 ILE A C 1
ATOM 645 O O . ILE A 1 86 ? -19.029 -4.847 70.224 1.00 60.81 86 ILE A O 1
ATOM 649 N N . VAL A 1 87 ? -18.564 -4.019 72.261 1.00 62.34 87 VAL A N 1
ATOM 650 C CA . VAL A 1 87 ? -17.093 -4.019 72.124 1.00 62.34 87 VAL A CA 1
ATOM 651 C C . VAL A 1 87 ? -16.532 -5.294 72.760 1.00 62.34 87 VAL A C 1
ATOM 653 O O . VAL A 1 87 ? -16.659 -5.487 73.966 1.00 62.34 87 VAL A O 1
ATOM 656 N N . ASN A 1 88 ? -15.909 -6.167 71.962 1.00 59.22 88 ASN A N 1
ATOM 657 C CA . ASN A 1 88 ? -15.217 -7.361 72.451 1.00 59.22 88 ASN A CA 1
ATOM 658 C C . ASN A 1 88 ? -13.779 -6.994 72.857 1.00 59.22 88 ASN A C 1
ATOM 660 O O . ASN A 1 88 ? -12.957 -6.691 71.990 1.00 59.22 88 ASN A O 1
ATOM 664 N N . LEU A 1 89 ? -13.479 -6.988 74.160 1.00 64.06 89 LEU A N 1
ATOM 665 C CA . LEU A 1 89 ? -12.104 -6.870 74.650 1.00 64.06 89 LEU A CA 1
ATOM 666 C C . LEU A 1 89 ? -11.461 -8.264 74.727 1.00 64.06 89 LEU A C 1
ATOM 668 O O . LEU A 1 89 ? -12.084 -9.183 75.260 1.00 64.06 89 LEU A O 1
ATOM 672 N N . PRO A 1 90 ? -10.210 -8.431 74.265 1.00 54.88 90 PRO A N 1
ATOM 673 C CA . PRO A 1 90 ? -9.491 -9.684 74.442 1.00 54.88 90 PRO A CA 1
ATOM 674 C C . PRO A 1 90 ? -9.136 -9.891 75.929 1.00 54.88 90 PRO A C 1
ATOM 676 O O . PRO A 1 90 ? -8.748 -8.928 76.601 1.00 54.88 90 PRO A O 1
ATOM 679 N N . PRO A 1 91 ? -9.252 -11.121 76.461 1.00 65.62 91 PRO A N 1
ATOM 680 C CA . PRO A 1 91 ? -8.821 -11.426 77.821 1.00 65.62 91 PRO A CA 1
ATOM 681 C C . PRO A 1 91 ? -7.286 -11.372 77.930 1.00 65.62 91 PRO A C 1
ATOM 683 O O . PRO A 1 91 ? -6.583 -11.754 76.994 1.00 65.62 91 PRO A O 1
ATOM 686 N N . LYS A 1 92 ? -6.790 -10.863 79.065 1.00 51.38 92 LYS A N 1
ATOM 687 C CA . LYS A 1 92 ? -5.374 -10.924 79.467 1.00 51.38 92 LYS A CA 1
ATOM 688 C C . LYS A 1 92 ? -4.971 -12.334 79.872 1.00 51.38 92 LYS A C 1
ATOM 690 O O . LYS A 1 92 ? -5.823 -13.016 80.482 1.00 51.38 92 LYS A O 1
#

Organism: NCBI:txid758825

pLDDT: mean 75.24, std 16.54, range [40.91, 96.56]

Solvent-accessible surface area (backbone atoms only — not comparable to full-atom values): 6027 Å² total; per-residue (Å²): 116,62,69,61,53,53,54,48,51,54,52,47,66,65,44,59,82,72,48,85,44,75,66,54,54,52,52,49,52,57,50,50,53,55,53,51,50,50,52,51,51,49,49,52,51,53,50,50,51,50,51,50,50,51,50,52,60,76,56,54,72,75,73,78,67,74,82,75,92,74,94,75,88,82,85,83,68,91,82,84,85,88,87,86,87,84,83,87,77,81,85,132

Secondary structure (DSSP, 8-state):
-HHHHHHHHHHHHHHGGGS--HHHHHHHHHHHHHHHHHHHHHHHHHHHHHHHHHHHHHT---------------SS----PPPPPPP-PPP-

Radius of gyration: 39.85 Å; Cα contacts (8 Å, |Δi|>4): 1; chains: 1; bounding box: 72×24×114 Å